Protein AF-V4AFU2-F1 (afdb_monomer)

Solvent-accessible surface area (backbone atoms only — not comparable to full-atom values): 5589 Å² total; per-residue (Å²): 144,75,56,57,68,54,50,31,53,52,22,51,53,44,35,74,76,37,80,79,43,62,66,28,54,51,50,26,50,47,39,59,49,67,33,59,84,31,72,64,46,29,47,53,54,39,66,72,35,69,67,48,45,53,45,70,68,30,68,66,50,53,51,44,57,56,39,38,76,77,38,59,70,60,40,58,60,50,47,69,39,67,70,53,32,53,51,51,49,53,38,37,77,60,61,70,46,81,91,128

Foldseek 3Di:
DPCLVVQLVVLVVVCVVPVPPPCSVVSNCVSVVVCCLPLVVLVVVLVVDVLSVVLVVDPVNVVLVVCCVVPVPVNVVVCVPVVSVVNVVVCVVSVNDDRD

Sequence (100 aa):
MKETTKAAVAYQKAMELDPNCQEAIDGYRKATMAESSDPESIKRRAMNDPEVQQILGDPAMQMILQQMSKEPAAVREHLKNPEIAAKIQKLMEMGIIAIH

Secondary structure (DSSP, 8-state):
--SHHHHHHHHHHHHHH-TT-HHHHHHHHHHHHGGGGSHHHHHHHHHH-HHHHHHHT-HHHHHHHHHHHH-HHHHHHHTTSHHHHHHHHHHHHTTS----

Mean predicted aligned error: 12.08 Å

pLDDT: mean 74.83, std 11.58, range [44.56, 89.06]

Organism: Lottia gigantea (NCBI:txid225164)

Structure (mmCIF, N/CA/C/O backbone):
data_AF-V4AFU2-F1
#
_entry.id   AF-V4AFU2-F1
#
loop_
_atom_site.group_PDB
_atom_site.id
_atom_site.type_symbol
_atom_site.label_atom_id
_atom_site.label_alt_id
_atom_site.label_comp_id
_atom_site.label_asym_id
_atom_site.label_entity_id
_atom_site.label_seq_id
_atom_site.pdbx_PDB_ins_code
_atom_site.Cartn_x
_atom_site.Cartn_y
_atom_site.Cartn_z
_atom_site.occupancy
_atom_site.B_iso_or_equiv
_atom_site.auth_seq_id
_atom_site.auth_comp_id
_atom_site.auth_asym_id
_atom_site.auth_atom_id
_atom_site.pdbx_PDB_model_num
ATOM 1 N N . MET A 1 1 ? 21.908 4.167 -5.717 1.00 45.38 1 MET A N 1
ATOM 2 C CA . MET A 1 1 ? 20.622 3.849 -6.380 1.00 45.38 1 MET A CA 1
ATOM 3 C C . MET A 1 1 ? 20.307 4.862 -7.494 1.00 45.38 1 MET A C 1
ATOM 5 O O . MET A 1 1 ? 19.398 5.664 -7.348 1.00 45.38 1 MET A O 1
ATOM 9 N N . LYS A 1 2 ? 21.092 4.898 -8.585 1.00 44.56 2 LYS A N 1
ATOM 10 C CA . LYS A 1 2 ? 20.852 5.769 -9.768 1.00 44.56 2 LYS A CA 1
ATOM 11 C C . LYS A 1 2 ? 21.168 5.074 -11.107 1.00 44.56 2 LYS A C 1
ATOM 13 O O . LYS A 1 2 ? 21.211 5.721 -12.151 1.00 44.56 2 LYS A O 1
ATOM 18 N N . GLU A 1 3 ? 21.443 3.772 -11.080 1.00 49.88 3 GLU A N 1
ATOM 19 C CA . GLU A 1 3 ? 21.935 3.028 -12.248 1.00 49.88 3 GLU A CA 1
ATOM 20 C C . GLU A 1 3 ? 20.820 2.313 -13.017 1.00 49.88 3 GLU A C 1
ATOM 22 O O . GLU A 1 3 ? 20.934 2.168 -14.231 1.00 49.88 3 GLU A O 1
ATOM 27 N N . THR A 1 4 ? 19.703 1.970 -12.368 1.00 52.38 4 THR A N 1
ATOM 28 C CA . THR A 1 4 ? 18.554 1.294 -12.999 1.00 52.38 4 THR A CA 1
ATOM 29 C C . THR A 1 4 ? 17.938 2.126 -14.122 1.00 52.38 4 THR A C 1
ATOM 31 O O . THR A 1 4 ? 17.722 1.614 -15.219 1.00 52.38 4 THR A O 1
ATOM 34 N N . THR A 1 5 ? 17.779 3.438 -13.920 1.00 57.22 5 THR A N 1
ATOM 35 C CA . THR A 1 5 ? 17.256 4.347 -14.954 1.00 57.22 5 THR A CA 1
ATOM 36 C C . THR A 1 5 ? 18.200 4.461 -16.156 1.00 57.22 5 THR A C 1
ATOM 38 O O . THR A 1 5 ? 17.747 4.535 -17.294 1.00 57.22 5 THR A O 1
ATOM 41 N N . LYS A 1 6 ? 19.524 4.445 -15.937 1.00 63.62 6 LYS A N 1
ATOM 42 C CA . LYS A 1 6 ? 20.511 4.502 -17.031 1.00 63.62 6 LYS A CA 1
ATOM 43 C C . LYS A 1 6 ? 20.566 3.193 -17.817 1.00 63.62 6 LYS A C 1
ATOM 45 O O . LYS A 1 6 ? 20.679 3.242 -19.038 1.00 63.62 6 LYS A O 1
ATOM 50 N N . ALA A 1 7 ? 20.458 2.052 -17.135 1.00 65.75 7 ALA A N 1
ATOM 51 C CA . ALA A 1 7 ? 20.440 0.738 -17.766 1.00 65.75 7 ALA A CA 1
ATOM 52 C C . ALA A 1 7 ? 19.187 0.548 -18.636 1.00 65.75 7 ALA A C 1
ATOM 54 O O . ALA A 1 7 ? 19.313 0.201 -19.805 1.00 65.75 7 ALA A O 1
ATOM 55 N N . ALA A 1 8 ? 17.995 0.873 -18.121 1.00 68.75 8 ALA A N 1
ATOM 56 C CA . ALA A 1 8 ? 16.750 0.785 -18.890 1.00 68.75 8 ALA A CA 1
ATOM 57 C C . ALA A 1 8 ? 16.780 1.665 -20.155 1.00 68.75 8 ALA A C 1
ATOM 59 O O . ALA A 1 8 ? 16.414 1.210 -21.235 1.00 68.75 8 ALA A O 1
ATOM 60 N N . VAL A 1 9 ? 17.295 2.897 -20.053 1.00 74.38 9 VAL A N 1
ATOM 61 C CA . VAL A 1 9 ? 17.439 3.807 -21.204 1.00 74.38 9 VAL A CA 1
ATOM 62 C C . VAL A 1 9 ? 18.468 3.293 -22.220 1.00 74.38 9 VAL A C 1
ATOM 64 O O . VAL A 1 9 ? 18.257 3.432 -23.425 1.00 74.38 9 VAL A O 1
ATOM 67 N N . ALA A 1 10 ? 19.566 2.686 -21.762 1.00 78.00 10 ALA A N 1
ATOM 68 C CA . ALA A 1 10 ? 20.571 2.093 -22.644 1.00 78.00 10 ALA A CA 1
ATOM 69 C C . ALA A 1 10 ? 20.006 0.901 -23.433 1.00 78.00 10 ALA A C 1
ATOM 71 O O . ALA A 1 10 ? 20.194 0.837 -24.648 1.00 78.00 10 ALA A O 1
ATOM 72 N N . TYR A 1 11 ? 19.252 0.013 -22.775 1.00 79.38 11 TYR A N 1
ATOM 73 C CA . TYR A 1 11 ? 18.577 -1.096 -23.451 1.00 79.38 11 TYR A CA 1
ATOM 74 C C . TYR A 1 11 ? 17.481 -0.610 -24.406 1.00 79.38 11 TYR A C 1
ATOM 76 O O . TYR A 1 11 ? 17.356 -1.143 -25.503 1.00 79.38 11 TYR A O 1
ATOM 84 N N . GLN A 1 12 ? 16.748 0.451 -24.056 1.00 73.19 12 GLN A N 1
ATOM 85 C CA . GLN A 1 12 ? 15.734 1.032 -24.939 1.00 73.19 12 GLN A CA 1
ATOM 86 C C . GLN A 1 12 ? 16.345 1.568 -26.244 1.00 73.19 12 GLN A C 1
ATOM 88 O O . GLN A 1 12 ? 15.848 1.252 -27.321 1.00 73.19 12 GLN A O 1
ATOM 93 N N . LYS A 1 13 ? 17.477 2.284 -26.168 1.00 79.25 13 LYS A N 1
ATOM 94 C CA . LYS A 1 13 ? 18.230 2.722 -27.358 1.00 79.25 13 LYS A CA 1
ATOM 95 C C . LYS A 1 13 ? 18.776 1.560 -28.185 1.00 79.25 13 LYS A C 1
ATOM 97 O O . LYS A 1 13 ? 18.842 1.662 -29.405 1.00 79.25 13 LYS A O 1
ATOM 102 N N . ALA A 1 14 ? 19.177 0.468 -27.537 1.00 76.62 14 ALA A N 1
ATOM 103 C CA . ALA A 1 14 ? 19.626 -0.726 -28.242 1.00 76.62 14 ALA A CA 1
ATOM 104 C C . ALA A 1 14 ? 18.480 -1.378 -29.038 1.00 76.62 14 ALA A C 1
ATOM 106 O O . ALA A 1 14 ? 18.711 -1.798 -30.165 1.00 76.62 14 ALA A O 1
ATOM 107 N N . MET A 1 15 ? 17.245 -1.366 -28.517 1.00 72.81 15 MET A N 1
ATOM 108 C CA . MET A 1 15 ? 16.059 -1.825 -29.258 1.00 72.81 15 MET A CA 1
ATOM 109 C C . MET A 1 15 ? 15.653 -0.884 -30.405 1.00 72.81 15 MET A C 1
ATOM 111 O O . MET A 1 15 ? 15.094 -1.345 -31.395 1.00 72.81 15 MET A O 1
ATOM 115 N N . GLU A 1 16 ? 15.913 0.426 -30.296 1.00 77.94 16 GLU A N 1
ATOM 116 C CA . GLU A 1 16 ? 15.680 1.378 -31.400 1.00 77.94 16 GLU A CA 1
ATOM 117 C C . GLU A 1 16 ? 16.640 1.149 -32.577 1.00 77.94 16 GLU A C 1
ATOM 119 O O . GLU A 1 16 ? 16.278 1.391 -33.728 1.00 77.94 16 GLU A O 1
ATOM 124 N N . LEU A 1 17 ? 17.860 0.686 -32.292 1.00 80.31 17 LEU A N 1
ATOM 125 C CA . LEU A 1 17 ? 18.872 0.368 -33.300 1.00 80.31 17 LEU A CA 1
ATOM 126 C C . LEU A 1 17 ? 18.697 -1.046 -33.869 1.00 80.31 17 LEU A C 1
ATOM 128 O O . LEU A 1 17 ? 18.842 -1.236 -35.074 1.00 80.31 17 LEU A O 1
ATOM 132 N N . ASP A 1 18 ? 18.373 -2.019 -33.017 1.00 75.62 18 ASP A N 1
ATOM 133 C CA . ASP A 1 18 ? 18.079 -3.395 -33.407 1.00 75.62 18 ASP A CA 1
ATOM 134 C C . ASP A 1 18 ? 16.848 -3.921 -32.638 1.00 75.62 18 ASP A C 1
ATOM 136 O O . ASP A 1 18 ? 16.959 -4.371 -31.490 1.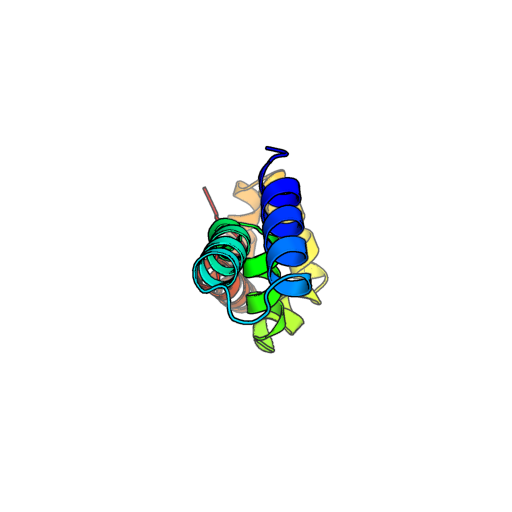00 75.62 18 ASP A O 1
ATOM 140 N N . PRO A 1 19 ? 15.657 -3.894 -33.262 1.00 73.00 19 PRO A N 1
ATOM 141 C CA . PRO A 1 19 ? 14.414 -4.307 -32.616 1.00 73.00 19 PRO A CA 1
ATOM 142 C C . PRO A 1 19 ? 14.306 -5.819 -32.356 1.00 73.00 19 PRO A C 1
ATOM 144 O O . PRO A 1 19 ? 13.389 -6.238 -31.653 1.00 73.00 19 PRO A O 1
ATOM 147 N N . ASN A 1 20 ? 15.217 -6.645 -32.885 1.00 79.81 20 ASN A N 1
ATOM 148 C CA . ASN A 1 20 ? 15.267 -8.090 -32.634 1.00 79.81 20 ASN A CA 1
ATOM 149 C C . ASN A 1 20 ? 16.375 -8.490 -31.650 1.00 79.81 20 ASN A C 1
ATOM 151 O O . ASN A 1 20 ? 16.573 -9.682 -31.396 1.00 79.81 20 ASN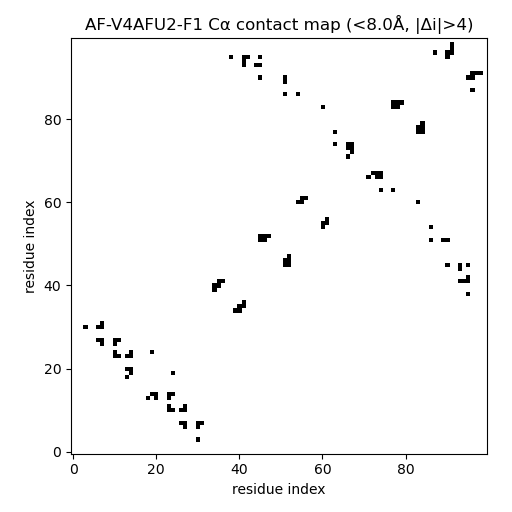 A O 1
ATOM 155 N N . CYS A 1 21 ? 17.085 -7.523 -31.065 1.00 81.00 21 CYS A N 1
ATOM 156 C CA . CYS A 1 21 ? 18.154 -7.798 -30.121 1.00 81.00 21 CYS A CA 1
ATOM 157 C C . CYS A 1 21 ? 17.597 -8.412 -28.825 1.00 81.00 21 CYS A C 1
ATOM 159 O O . CYS A 1 21 ? 17.146 -7.717 -27.913 1.00 81.00 21 CYS A O 1
ATOM 161 N N . GLN A 1 22 ? 17.648 -9.744 -28.732 1.00 76.94 22 GLN A N 1
ATOM 162 C CA . GLN A 1 22 ? 17.172 -10.497 -27.569 1.00 76.94 22 GLN A CA 1
ATOM 163 C C . GLN A 1 22 ? 17.859 -10.068 -26.268 1.00 76.94 22 GLN A C 1
ATOM 165 O O . GLN A 1 22 ? 17.216 -10.055 -25.223 1.00 76.94 22 GLN A O 1
ATOM 170 N N . GLU A 1 23 ? 19.132 -9.674 -26.328 1.00 78.06 23 GLU A N 1
ATOM 171 C CA . GLU A 1 23 ? 19.903 -9.223 -25.166 1.00 78.06 23 GLU A CA 1
ATOM 172 C C . GLU A 1 23 ? 19.431 -7.850 -24.660 1.00 78.06 23 GLU A C 1
ATOM 174 O O . GLU A 1 23 ? 19.322 -7.636 -23.454 1.00 78.06 23 GLU A O 1
ATOM 179 N N . ALA A 1 24 ? 19.047 -6.944 -25.569 1.00 78.19 24 ALA A N 1
ATOM 180 C CA . ALA A 1 24 ? 18.434 -5.668 -25.211 1.00 78.19 24 ALA A CA 1
ATOM 181 C C . ALA A 1 24 ? 17.020 -5.855 -24.647 1.00 78.19 24 ALA A C 1
ATOM 183 O O . ALA A 1 24 ? 16.665 -5.211 -23.665 1.00 78.19 24 ALA A O 1
ATOM 184 N N . ILE A 1 25 ? 16.230 -6.768 -25.217 1.00 76.38 25 ILE A N 1
ATOM 185 C CA . ILE A 1 25 ? 14.880 -7.083 -24.732 1.00 76.38 25 ILE A CA 1
ATOM 186 C C . ILE A 1 25 ? 14.940 -7.739 -23.344 1.00 76.38 25 ILE A C 1
ATOM 188 O O . ILE A 1 25 ? 14.187 -7.350 -22.449 1.00 76.38 25 ILE A O 1
ATOM 192 N N . ASP A 1 26 ? 15.830 -8.714 -23.138 1.00 76.75 26 ASP A N 1
ATOM 193 C CA . ASP A 1 26 ? 16.029 -9.376 -21.842 1.00 76.75 26 ASP A CA 1
ATOM 194 C C . ASP A 1 26 ? 16.607 -8.405 -20.806 1.00 76.75 26 ASP A C 1
ATOM 196 O O . ASP A 1 26 ? 16.110 -8.339 -19.683 1.00 76.75 26 ASP A O 1
ATOM 200 N N . GLY A 1 27 ? 17.592 -7.590 -21.197 1.00 71.56 27 GLY A N 1
ATOM 201 C CA . GLY A 1 27 ? 18.201 -6.560 -20.359 1.00 71.56 27 GLY A CA 1
ATOM 202 C C . GLY A 1 27 ? 17.219 -5.462 -19.956 1.00 71.56 27 GLY A C 1
ATOM 203 O O . GLY A 1 27 ? 17.159 -5.102 -18.780 1.00 71.56 27 GLY A O 1
ATOM 204 N N . TYR A 1 28 ? 16.388 -4.986 -20.889 1.00 73.00 28 TYR A N 1
ATOM 205 C CA . TYR A 1 28 ? 15.308 -4.037 -20.618 1.00 73.00 28 TYR A CA 1
ATOM 206 C C . TYR A 1 28 ? 14.294 -4.652 -19.658 1.00 73.00 28 TYR A C 1
ATOM 208 O O . TYR A 1 28 ? 14.031 -4.088 -18.601 1.00 73.00 28 TYR A O 1
ATOM 216 N N . ARG A 1 29 ? 13.800 -5.862 -19.958 1.00 69.44 29 ARG A N 1
ATOM 217 C CA . ARG A 1 29 ? 12.865 -6.575 -19.080 1.00 69.44 29 ARG A CA 1
ATOM 218 C C . ARG A 1 29 ? 13.447 -6.805 -17.699 1.00 69.44 29 ARG A C 1
ATOM 220 O O . ARG A 1 29 ? 12.722 -6.605 -16.742 1.00 69.44 29 ARG A O 1
ATOM 227 N N . LYS A 1 30 ? 14.719 -7.181 -17.564 1.00 67.94 30 LYS A N 1
ATOM 228 C CA . LYS A 1 30 ? 15.394 -7.336 -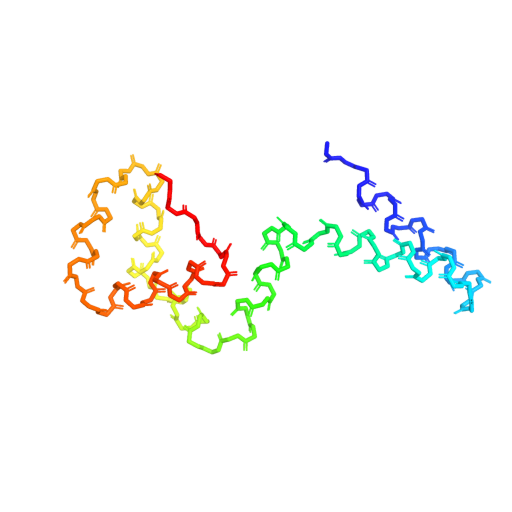16.267 1.00 67.94 30 LYS A CA 1
ATOM 229 C C . LYS A 1 30 ? 15.607 -6.014 -15.552 1.00 67.94 30 LYS A C 1
ATOM 231 O O . LYS A 1 30 ? 15.458 -5.986 -14.341 1.00 67.94 30 LYS A O 1
ATOM 236 N N . ALA A 1 31 ? 15.924 -4.931 -16.254 1.00 65.94 31 ALA A N 1
ATOM 237 C CA . ALA A 1 31 ? 16.047 -3.610 -15.647 1.00 65.94 31 ALA A CA 1
ATOM 238 C C . ALA A 1 31 ? 14.690 -3.124 -15.110 1.00 65.94 31 ALA A C 1
ATOM 240 O O . ALA A 1 31 ? 14.628 -2.627 -13.990 1.00 65.94 31 ALA A O 1
ATOM 241 N N . THR A 1 32 ? 13.606 -3.364 -15.853 1.00 59.31 32 THR A N 1
ATOM 242 C CA . THR A 1 32 ? 12.226 -3.063 -15.439 1.00 59.31 32 THR A CA 1
ATOM 243 C C . THR A 1 32 ? 11.663 -4.088 -14.442 1.00 59.31 32 THR A C 1
ATOM 245 O O . THR A 1 32 ? 10.814 -3.761 -13.629 1.00 59.31 32 THR A O 1
ATOM 248 N N . MET A 1 33 ? 12.126 -5.341 -14.450 1.00 53.84 33 MET A N 1
ATOM 249 C CA . MET A 1 33 ? 11.716 -6.379 -13.491 1.00 53.84 33 MET A CA 1
ATOM 250 C C . MET A 1 33 ? 12.544 -6.357 -12.207 1.00 53.84 33 MET A C 1
ATOM 252 O O . MET A 1 33 ? 12.047 -6.804 -11.182 1.00 53.84 33 MET A O 1
ATOM 256 N N . ALA A 1 34 ? 13.769 -5.838 -12.200 1.00 51.44 34 ALA A N 1
ATOM 257 C CA . ALA A 1 34 ? 14.487 -5.519 -10.964 1.00 51.44 34 ALA A CA 1
ATOM 258 C C . ALA A 1 34 ? 13.767 -4.400 -10.188 1.00 51.44 34 ALA A C 1
ATOM 260 O O . ALA A 1 34 ? 13.881 -4.311 -8.969 1.00 51.44 34 ALA A O 1
ATOM 261 N N . GLU A 1 35 ? 12.931 -3.633 -10.889 1.00 49.56 35 GLU A N 1
ATOM 262 C CA . GLU A 1 35 ? 11.902 -2.751 -10.344 1.00 49.56 35 GLU A CA 1
ATOM 263 C C . GLU A 1 35 ? 10.692 -3.519 -9.746 1.00 49.56 35 GLU A C 1
ATOM 265 O O . GLU A 1 35 ? 9.745 -2.913 -9.266 1.00 49.56 35 GLU A O 1
ATOM 270 N N . SER A 1 36 ? 10.656 -4.859 -9.741 1.00 45.91 36 SER A N 1
ATOM 271 C CA . SER A 1 36 ? 9.531 -5.628 -9.157 1.00 45.91 36 SER A CA 1
ATOM 272 C C . SER A 1 36 ? 9.525 -5.623 -7.625 1.00 45.91 36 SER A C 1
ATOM 274 O O . SER A 1 36 ? 8.507 -5.968 -7.030 1.00 45.91 36 SER A O 1
ATOM 276 N N . SER A 1 37 ? 10.632 -5.216 -6.997 1.00 49.28 37 SER A N 1
ATOM 277 C CA . SER A 1 37 ? 10.680 -4.817 -5.579 1.00 49.28 37 SER A CA 1
ATOM 278 C C . SER A 1 37 ? 10.551 -3.302 -5.402 1.00 49.28 37 SER A C 1
ATOM 280 O O . SER A 1 37 ? 10.718 -2.792 -4.295 1.00 49.28 37 SER A O 1
ATOM 282 N N . ASP A 1 38 ? 10.302 -2.572 -6.488 1.00 53.59 38 ASP A N 1
ATOM 283 C CA . ASP A 1 38 ? 10.119 -1.136 -6.453 1.00 53.59 38 ASP A CA 1
ATOM 284 C C . ASP A 1 38 ? 8.669 -0.820 -6.076 1.00 53.59 38 ASP A C 1
ATOM 286 O O . ASP A 1 38 ? 7.729 -1.456 -6.587 1.00 53.59 38 ASP A O 1
ATOM 290 N N . PRO A 1 39 ? 8.460 0.172 -5.199 1.00 54.16 39 PRO A N 1
ATOM 291 C CA . PRO A 1 39 ? 7.130 0.653 -4.857 1.00 54.16 39 PRO A CA 1
ATOM 292 C C . PRO A 1 39 ? 6.279 0.986 -6.091 1.00 54.16 39 PRO A C 1
ATOM 294 O O . PRO A 1 39 ? 5.055 0.911 -6.003 1.00 54.16 39 PRO A O 1
ATOM 297 N N . GLU A 1 40 ? 6.872 1.298 -7.248 1.00 57.22 40 GLU A N 1
ATOM 298 C CA . GLU A 1 40 ? 6.128 1.579 -8.475 1.00 57.22 40 GLU A CA 1
ATOM 299 C C . GLU A 1 40 ? 5.478 0.335 -9.114 1.00 57.22 40 GLU A C 1
ATOM 301 O O . GLU A 1 40 ? 4.307 0.389 -9.501 1.00 57.22 40 GLU A O 1
ATOM 306 N N . SER A 1 41 ? 6.157 -0.818 -9.155 1.00 63.34 41 SER A N 1
ATOM 307 C CA . SER A 1 41 ? 5.559 -2.075 -9.644 1.00 63.34 41 SER A CA 1
ATOM 308 C C . SER A 1 41 ? 4.456 -2.579 -8.719 1.00 63.34 41 SER A C 1
ATOM 310 O O . SER A 1 41 ? 3.397 -3.023 -9.175 1.00 63.34 41 SER A O 1
ATOM 312 N N . ILE A 1 42 ? 4.681 -2.466 -7.410 1.00 64.25 42 ILE A N 1
ATOM 313 C CA . ILE A 1 42 ? 3.682 -2.782 -6.391 1.00 64.25 42 ILE A CA 1
ATOM 314 C C . ILE A 1 42 ? 2.469 -1.857 -6.542 1.00 64.25 42 ILE A C 1
ATOM 316 O O . ILE A 1 42 ? 1.335 -2.327 -6.572 1.00 64.25 42 ILE A O 1
ATOM 320 N N . LYS A 1 43 ? 2.693 -0.556 -6.761 1.00 66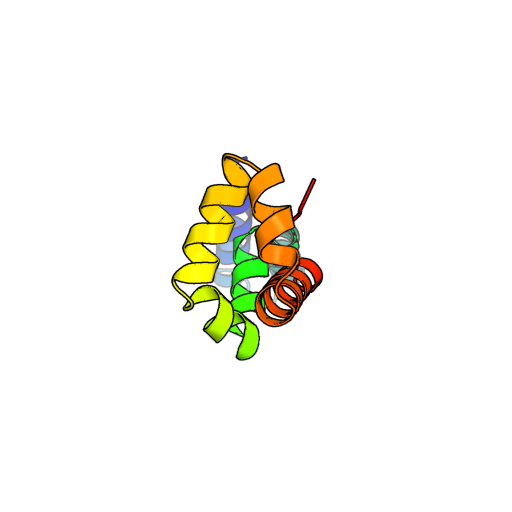.69 43 LYS A N 1
ATOM 321 C CA . LYS A 1 43 ? 1.635 0.418 -7.051 1.00 66.69 43 LYS A CA 1
ATOM 322 C C . LYS A 1 43 ? 0.896 0.113 -8.355 1.00 66.69 43 LYS A C 1
ATOM 324 O O . LYS A 1 43 ? -0.318 0.270 -8.402 1.00 66.69 43 LYS A O 1
ATOM 329 N N . ARG A 1 44 ? 1.567 -0.363 -9.408 1.00 70.44 44 ARG A N 1
ATOM 330 C CA . ARG A 1 44 ? 0.884 -0.801 -10.640 1.00 70.44 44 ARG A CA 1
ATOM 331 C C . ARG A 1 44 ? 0.003 -2.023 -10.406 1.00 70.44 44 ARG A C 1
ATOM 333 O O . ARG A 1 44 ? -1.104 -2.068 -10.933 1.00 70.44 44 ARG A O 1
ATOM 340 N N . ARG A 1 45 ? 0.455 -3.002 -9.618 1.00 68.50 45 ARG A N 1
ATOM 341 C CA . ARG A 1 45 ? -0.368 -4.167 -9.239 1.00 68.50 45 ARG A CA 1
ATOM 342 C C . ARG A 1 45 ? -1.555 -3.749 -8.374 1.00 68.50 45 ARG A C 1
ATOM 344 O O . ARG A 1 45 ? -2.679 -4.117 -8.687 1.00 68.50 45 ARG A O 1
ATOM 351 N N . ALA A 1 46 ? -1.315 -2.882 -7.394 1.00 73.94 46 ALA A N 1
ATOM 352 C CA . ALA A 1 46 ? -2.334 -2.235 -6.574 1.00 73.94 46 ALA A CA 1
ATOM 353 C C . ALA A 1 46 ? -3.392 -1.512 -7.422 1.00 73.94 46 ALA A C 1
ATOM 355 O O . ALA A 1 46 ? -4.583 -1.626 -7.177 1.00 73.94 46 ALA A O 1
ATOM 356 N N . MET A 1 47 ? -2.958 -0.795 -8.461 1.00 75.94 47 MET A N 1
ATOM 357 C CA . MET A 1 47 ? -3.840 -0.095 -9.394 1.00 75.94 47 MET A CA 1
ATOM 358 C C . MET A 1 47 ? -4.618 -1.026 -10.328 1.00 75.94 47 MET A C 1
ATOM 360 O O . MET A 1 47 ? -5.560 -0.553 -10.951 1.00 75.94 47 MET A O 1
ATOM 364 N N . ASN A 1 48 ? -4.261 -2.304 -10.459 1.00 78.62 48 ASN A N 1
ATOM 365 C CA . ASN A 1 48 ? -5.068 -3.270 -11.212 1.00 78.62 48 ASN A CA 1
ATOM 366 C C . ASN A 1 48 ? -6.153 -3.931 -10.348 1.00 78.62 48 ASN A C 1
ATOM 368 O O . ASN A 1 48 ? -7.086 -4.506 -10.902 1.00 78.62 48 ASN A O 1
ATOM 372 N N . ASP A 1 49 ? -6.050 -3.852 -9.019 1.00 82.75 49 ASP A N 1
ATOM 373 C CA . ASP A 1 49 ? -7.018 -4.450 -8.103 1.00 82.75 49 ASP A CA 1
ATOM 374 C C . ASP A 1 49 ? -8.066 -3.400 -7.671 1.00 82.75 49 ASP A C 1
ATOM 376 O O . ASP A 1 49 ? -7.713 -2.384 -7.062 1.00 82.75 49 ASP A O 1
ATOM 380 N N . PRO A 1 50 ? -9.356 -3.591 -8.003 1.00 82.38 50 PRO A N 1
ATOM 381 C CA . PRO A 1 50 ? -10.394 -2.603 -7.720 1.00 82.38 50 PRO A CA 1
ATOM 382 C C . PRO A 1 50 ? -10.629 -2.412 -6.217 1.00 82.38 50 PRO A C 1
ATOM 384 O O . PRO A 1 50 ? -10.915 -1.293 -5.793 1.00 82.38 50 PRO A O 1
ATOM 387 N N . GLU A 1 51 ? -10.457 -3.452 -5.393 1.00 83.75 51 GLU A N 1
ATOM 388 C CA . GLU A 1 51 ? -10.568 -3.304 -3.939 1.00 83.75 51 GLU A CA 1
ATOM 389 C C . GLU A 1 51 ? -9.420 -2.448 -3.412 1.00 83.75 51 GLU A C 1
ATOM 391 O O . GLU A 1 51 ? -9.640 -1.527 -2.630 1.00 83.75 51 GLU A O 1
ATOM 396 N N . VAL A 1 52 ? -8.196 -2.678 -3.888 1.00 83.38 52 VAL A N 1
ATOM 397 C CA . VAL A 1 52 ? -7.040 -1.861 -3.502 1.00 83.38 52 VAL A CA 1
ATOM 398 C C . VAL A 1 52 ? -7.199 -0.406 -3.935 1.00 83.38 52 VAL A C 1
ATOM 400 O O . VAL A 1 52 ? -6.877 0.493 -3.161 1.00 83.38 52 VAL A O 1
ATOM 403 N N . GLN A 1 53 ? -7.733 -0.142 -5.128 1.00 82.75 53 GLN A N 1
ATOM 404 C CA . GLN A 1 53 ? -8.055 1.223 -5.546 1.00 82.75 53 GLN A CA 1
ATOM 405 C C . GLN A 1 53 ? -9.041 1.895 -4.583 1.00 82.75 53 GLN A C 1
ATOM 407 O O . GLN A 1 53 ? -8.825 3.045 -4.193 1.00 82.75 53 GLN A O 1
ATOM 412 N N . GLN A 1 54 ? -10.089 1.180 -4.159 1.00 85.50 54 GLN A N 1
ATOM 413 C CA . GLN A 1 54 ? -11.038 1.697 -3.172 1.00 85.50 54 GLN A CA 1
ATOM 414 C C . GLN A 1 54 ? -10.377 1.940 -1.813 1.00 85.50 54 GLN A C 1
ATOM 416 O O . GLN A 1 54 ? -10.653 2.948 -1.170 1.00 85.50 54 GLN A O 1
ATOM 421 N N . ILE A 1 55 ? -9.472 1.056 -1.395 1.00 85.00 55 ILE A N 1
ATOM 422 C CA . ILE A 1 55 ? -8.722 1.181 -0.145 1.00 85.00 55 ILE A CA 1
ATOM 423 C C . ILE A 1 55 ? -7.775 2.385 -0.180 1.00 85.00 55 ILE A C 1
ATOM 425 O O . ILE A 1 55 ? -7.696 3.134 0.788 1.00 85.00 55 ILE A O 1
ATOM 429 N N . LEU A 1 56 ? -7.058 2.592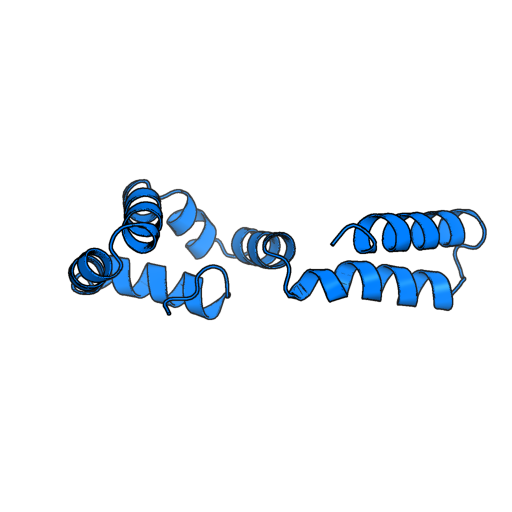 -1.285 1.00 80.31 56 LE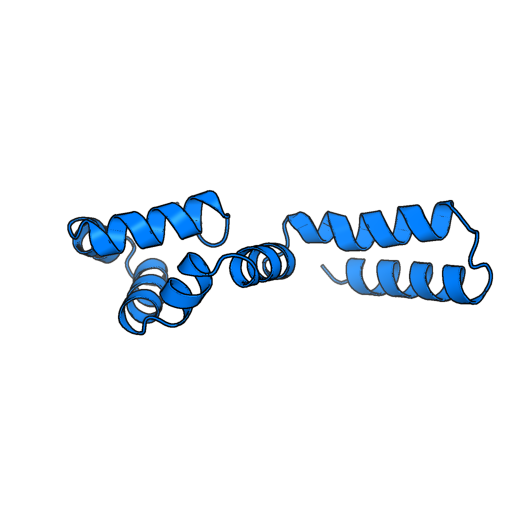U A N 1
ATOM 430 C CA . LEU A 1 56 ? -6.141 3.721 -1.459 1.00 80.31 56 LEU A CA 1
ATOM 431 C C . LEU A 1 56 ? -6.878 5.060 -1.583 1.00 80.31 56 LEU A C 1
ATOM 433 O O . LEU A 1 56 ? -6.325 6.092 -1.209 1.00 80.31 56 LEU A O 1
ATOM 437 N N . GLY A 1 57 ? -8.107 5.041 -2.104 1.00 81.31 57 GLY A N 1
ATOM 438 C CA . GLY A 1 57 ? -9.000 6.199 -2.150 1.00 81.31 57 GLY A CA 1
ATOM 439 C C . GLY A 1 57 ? -9.728 6.483 -0.832 1.00 81.31 57 GLY A C 1
ATOM 440 O O . GLY A 1 57 ? -10.414 7.499 -0.730 1.00 81.31 57 GLY A O 1
ATOM 441 N N . ASP A 1 58 ? -9.603 5.608 0.167 1.00 87.69 58 ASP A N 1
ATOM 442 C CA . ASP A 1 58 ? -10.259 5.761 1.460 1.00 87.69 58 ASP A CA 1
ATOM 443 C C . ASP A 1 58 ? -9.467 6.743 2.350 1.00 87.69 58 ASP A C 1
ATOM 445 O O . ASP A 1 58 ? -8.304 6.483 2.690 1.00 87.69 58 ASP A O 1
ATOM 449 N N . PRO A 1 59 ? -10.068 7.873 2.768 1.00 84.31 59 PRO A N 1
ATOM 450 C CA . PRO A 1 59 ? -9.367 8.880 3.558 1.00 84.31 59 PRO A CA 1
ATOM 451 C C . PRO A 1 59 ? -8.959 8.359 4.941 1.00 84.31 59 PRO A C 1
ATOM 453 O O . PRO A 1 59 ? -7.908 8.748 5.454 1.00 84.31 59 PRO A O 1
ATOM 456 N N . ALA A 1 60 ? -9.738 7.452 5.542 1.00 84.62 60 ALA A N 1
ATOM 457 C CA . ALA A 1 60 ? -9.379 6.857 6.823 1.00 84.62 60 ALA A CA 1
ATOM 458 C C . ALA A 1 60 ? -8.165 5.938 6.659 1.00 84.62 60 ALA A C 1
ATOM 460 O O . ALA A 1 60 ? -7.250 5.990 7.479 1.00 84.62 60 ALA A O 1
ATOM 461 N N . MET A 1 61 ? -8.094 5.167 5.570 1.00 84.81 61 MET A N 1
ATOM 462 C CA . MET A 1 61 ? -6.921 4.343 5.282 1.00 84.81 61 MET A CA 1
ATOM 463 C C . MET A 1 61 ? -5.658 5.187 5.110 1.00 84.81 61 MET A C 1
ATOM 465 O O . MET A 1 61 ? -4.631 4.874 5.708 1.00 84.81 61 MET A O 1
ATOM 469 N N . GLN A 1 62 ? -5.725 6.295 4.366 1.00 84.19 62 GLN A N 1
ATOM 470 C CA . GLN A 1 62 ? -4.581 7.203 4.230 1.00 84.19 62 GLN A CA 1
ATOM 471 C C . GLN A 1 62 ? -4.105 7.733 5.590 1.00 84.19 62 GLN A C 1
ATOM 473 O O . GLN A 1 62 ? -2.900 7.756 5.856 1.00 84.19 62 GLN A O 1
ATOM 478 N N . MET A 1 63 ? -5.035 8.104 6.478 1.00 85.06 63 MET A N 1
ATOM 479 C CA . MET A 1 63 ? -4.698 8.530 7.840 1.00 85.06 63 MET A CA 1
ATOM 480 C C . MET A 1 63 ? -4.056 7.406 8.657 1.00 85.06 63 MET A C 1
ATOM 482 O O . MET A 1 63 ? -3.102 7.661 9.390 1.00 85.06 63 MET A O 1
ATOM 486 N N . ILE A 1 64 ? -4.541 6.171 8.523 1.00 84.69 64 ILE A N 1
ATOM 487 C CA . ILE A 1 64 ? -3.998 5.004 9.227 1.00 84.69 64 ILE A CA 1
ATOM 488 C C . ILE A 1 64 ? -2.585 4.685 8.737 1.00 84.69 64 ILE A C 1
ATOM 490 O O . ILE A 1 64 ? -1.714 4.431 9.558 1.00 84.69 64 ILE A O 1
ATOM 494 N N . LEU A 1 65 ? -2.320 4.764 7.430 1.00 81.44 65 LEU A N 1
ATOM 495 C CA . LEU A 1 65 ? -0.979 4.582 6.862 1.00 81.44 65 LEU A CA 1
ATOM 496 C C . LEU A 1 65 ? 0.008 5.642 7.375 1.00 81.44 65 LEU A C 1
ATOM 498 O O . LEU A 1 65 ? 1.142 5.320 7.741 1.00 81.44 65 LEU A O 1
ATOM 502 N N . GLN A 1 66 ? -0.429 6.903 7.464 1.00 83.38 66 GLN A N 1
ATOM 503 C CA . GLN A 1 66 ? 0.382 7.968 8.061 1.00 83.38 66 GLN A CA 1
ATOM 504 C C . GLN A 1 66 ? 0.615 7.755 9.559 1.00 83.38 66 GLN A C 1
ATOM 506 O O . GLN A 1 66 ? 1.731 7.971 10.037 1.00 83.38 66 GLN A O 1
ATOM 511 N N . GLN A 1 67 ? -0.415 7.331 10.296 1.00 83.75 67 GLN A N 1
ATOM 512 C CA . GLN A 1 67 ? -0.285 6.989 11.708 1.00 83.75 67 GLN A CA 1
ATOM 513 C C . GLN A 1 67 ? 0.628 5.786 11.902 1.00 83.75 67 GLN A C 1
ATOM 515 O O . GLN A 1 67 ? 1.473 5.846 12.773 1.00 83.75 67 GLN A O 1
ATOM 520 N N . MET A 1 68 ? 0.568 4.756 11.060 1.00 79.56 68 MET A N 1
ATOM 521 C CA . MET A 1 68 ? 1.428 3.572 11.153 1.00 79.56 68 MET A CA 1
ATOM 522 C C . MET A 1 68 ? 2.920 3.938 11.097 1.00 79.56 68 MET A C 1
ATOM 524 O O . MET A 1 68 ? 3.719 3.356 11.823 1.00 79.56 68 MET A O 1
ATOM 528 N N . SER A 1 69 ? 3.285 4.941 10.287 1.00 76.62 69 SER A N 1
ATOM 529 C CA . SER A 1 69 ? 4.665 5.447 10.199 1.00 76.62 69 SER A CA 1
ATOM 530 C C . SER A 1 69 ? 5.113 6.255 11.423 1.00 76.62 69 SER A C 1
ATOM 532 O O . SER A 1 69 ? 6.310 6.361 11.672 1.00 76.62 69 SER A O 1
ATOM 534 N N . LYS A 1 70 ? 4.181 6.861 12.169 1.00 81.94 70 LYS A N 1
ATOM 535 C CA . LYS A 1 70 ? 4.481 7.672 13.365 1.00 81.94 70 LYS A CA 1
ATOM 536 C C . LYS A 1 70 ? 4.333 6.875 14.665 1.00 81.94 70 LYS A C 1
ATOM 538 O O . LYS A 1 70 ? 5.184 6.956 15.540 1.00 81.94 70 LYS A O 1
ATOM 543 N N . GLU A 1 71 ? 3.259 6.105 14.762 1.00 84.06 71 GLU A N 1
ATOM 544 C CA . GLU A 1 71 ? 2.828 5.281 15.885 1.00 84.06 71 GLU A CA 1
ATOM 545 C C . GLU A 1 71 ? 2.266 3.938 15.380 1.00 84.06 71 GLU A C 1
ATOM 547 O O . GLU A 1 71 ? 1.054 3.773 15.196 1.00 84.06 71 GLU A O 1
ATOM 552 N N . PRO A 1 72 ? 3.120 2.912 15.219 1.00 77.69 72 PRO A N 1
ATOM 553 C CA . PRO A 1 72 ? 2.659 1.563 14.882 1.00 77.69 72 PRO A CA 1
ATOM 554 C C . PRO A 1 72 ? 1.747 0.961 15.968 1.00 77.69 72 PRO A C 1
ATOM 556 O O . PRO A 1 72 ? 0.976 0.041 15.697 1.00 77.69 72 PRO A O 1
ATOM 559 N N . ALA A 1 73 ? 1.780 1.489 17.197 1.00 81.62 73 ALA A N 1
ATOM 560 C CA . ALA A 1 73 ? 0.871 1.096 18.271 1.00 81.62 73 ALA A CA 1
ATOM 561 C C . ALA A 1 73 ? -0.590 1.497 17.989 1.00 81.62 73 ALA A C 1
ATOM 563 O O . ALA A 1 73 ? -1.484 0.678 18.207 1.00 81.62 73 ALA A O 1
ATOM 564 N N . ALA A 1 74 ? -0.830 2.695 17.440 1.00 81.19 74 ALA A N 1
ATOM 565 C CA . ALA A 1 74 ? -2.171 3.188 17.109 1.00 81.19 74 ALA A CA 1
ATOM 566 C C . ALA A 1 74 ? -2.833 2.348 16.005 1.00 81.19 74 ALA A C 1
ATOM 568 O O . ALA A 1 74 ? -4.035 2.079 16.031 1.00 81.19 74 ALA A O 1
ATOM 569 N N . VAL A 1 75 ? -2.027 1.822 15.075 1.00 82.38 75 VAL A N 1
ATOM 570 C CA . VAL A 1 75 ? -2.516 0.937 14.013 1.00 82.38 75 VAL A CA 1
ATOM 571 C C . VAL A 1 75 ? -3.171 -0.330 14.559 1.00 82.38 75 VAL A C 1
ATOM 573 O O . VAL A 1 75 ? -4.144 -0.812 13.984 1.00 82.38 75 VAL A O 1
ATOM 576 N N . ARG A 1 76 ? -2.691 -0.854 15.697 1.00 82.88 76 ARG A N 1
ATOM 577 C CA . ARG A 1 76 ? -3.248 -2.066 16.323 1.00 82.88 76 ARG A CA 1
ATOM 578 C C . ARG A 1 76 ? -4.684 -1.854 16.782 1.00 82.88 76 ARG A C 1
ATOM 580 O O . ARG A 1 76 ? -5.460 -2.804 16.799 1.00 82.88 76 ARG A O 1
ATOM 587 N N . GLU A 1 77 ? -5.041 -0.627 17.152 1.00 86.44 77 GLU A N 1
ATOM 588 C CA . GLU A 1 77 ? -6.407 -0.292 17.535 1.00 86.44 77 GLU A CA 1
ATOM 589 C C . GLU A 1 77 ? -7.323 -0.231 16.311 1.00 86.44 77 GLU A C 1
ATOM 591 O O . GLU A 1 77 ? -8.411 -0.802 16.329 1.00 86.44 77 GLU A O 1
ATOM 596 N N . HIS A 1 78 ? -6.838 0.335 15.205 1.00 84.88 78 HIS A N 1
ATOM 597 C CA . HIS A 1 78 ? -7.548 0.323 13.927 1.00 84.88 78 HIS A CA 1
ATOM 598 C C . HIS A 1 78 ? -7.741 -1.093 13.366 1.00 84.88 78 HIS A C 1
ATOM 600 O O . HIS A 1 78 ? -8.800 -1.391 12.819 1.00 84.88 78 HIS A O 1
ATOM 606 N N . LEU A 1 79 ? -6.777 -1.995 13.582 1.00 84.00 79 LEU A N 1
ATOM 607 C CA . LEU A 1 79 ? -6.892 -3.416 13.235 1.00 84.00 79 LEU A CA 1
ATOM 608 C C . LEU A 1 79 ? -7.967 -4.167 14.040 1.00 84.00 79 LEU A C 1
ATOM 610 O O . LEU A 1 79 ? -8.345 -5.268 13.648 1.00 84.00 79 LEU A O 1
ATOM 614 N N . LYS A 1 80 ? -8.496 -3.605 15.138 1.00 87.69 80 LYS A N 1
ATOM 615 C CA . LYS A 1 80 ? -9.664 -4.194 15.819 1.00 87.69 80 LYS A CA 1
ATOM 616 C C . LYS A 1 80 ? -10.934 -4.075 14.980 1.00 87.69 80 LYS A C 1
ATOM 618 O O . LYS A 1 80 ? -11.868 -4.844 15.197 1.00 87.69 80 LYS A O 1
ATOM 623 N N . ASN A 1 81 ? -10.989 -3.117 14.054 1.00 88.75 81 ASN A N 1
ATOM 624 C CA . ASN A 1 81 ? -12.101 -3.006 13.127 1.00 88.75 81 ASN A CA 1
ATOM 625 C C . ASN A 1 81 ? -11.906 -4.026 11.987 1.00 88.75 81 ASN A C 1
ATOM 627 O O . ASN A 1 81 ? -10.922 -3.912 11.249 1.00 88.75 81 ASN A O 1
ATOM 631 N N . PRO A 1 82 ? -12.824 -4.995 11.810 1.00 87.12 82 PRO A N 1
ATOM 632 C CA . PRO A 1 82 ? -12.691 -6.032 10.790 1.00 87.12 82 PRO A CA 1
ATOM 633 C C . PRO A 1 82 ? -12.628 -5.470 9.365 1.00 87.12 82 PRO A C 1
ATOM 635 O O . PRO A 1 82 ? -11.918 -6.028 8.533 1.00 87.12 82 PRO A O 1
ATOM 638 N N . GLU A 1 83 ? -13.293 -4.345 9.083 1.00 86.88 83 GLU A N 1
ATOM 639 C CA . GLU A 1 83 ? -13.202 -3.703 7.768 1.00 86.88 83 GLU A CA 1
ATOM 640 C C . GLU A 1 83 ? -11.793 -3.169 7.506 1.00 86.88 83 GLU A C 1
ATOM 642 O O . GLU A 1 83 ? -11.211 -3.430 6.459 1.00 86.88 83 GLU A O 1
ATOM 647 N N . ILE A 1 84 ? -11.202 -2.453 8.466 1.00 86.81 84 ILE A N 1
ATOM 648 C CA . ILE A 1 84 ? -9.844 -1.914 8.319 1.00 86.81 84 ILE A CA 1
ATOM 649 C C . ILE A 1 84 ? -8.814 -3.042 8.266 1.00 86.81 84 ILE A C 1
ATOM 651 O O . ILE A 1 84 ? -7.893 -2.989 7.452 1.00 86.81 84 ILE A O 1
ATOM 655 N N . ALA A 1 85 ? -8.975 -4.065 9.106 1.00 87.31 85 ALA A N 1
ATOM 656 C CA . ALA A 1 85 ? -8.103 -5.230 9.120 1.00 87.31 85 ALA A CA 1
ATOM 657 C C . ALA A 1 85 ? -8.083 -5.933 7.759 1.00 87.31 85 ALA A C 1
ATOM 659 O O . ALA A 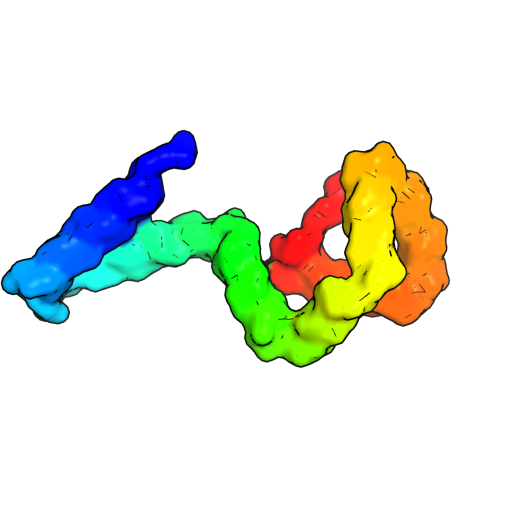1 85 ? -6.999 -6.185 7.238 1.00 87.31 85 ALA A O 1
ATOM 660 N N . ALA A 1 86 ? -9.251 -6.163 7.150 1.00 89.06 86 ALA A N 1
ATOM 661 C CA . ALA A 1 86 ? -9.351 -6.759 5.819 1.00 89.06 86 ALA A CA 1
ATOM 662 C C . ALA A 1 86 ? -8.646 -5.901 4.757 1.00 89.06 86 ALA A C 1
ATOM 664 O O . ALA A 1 86 ? -7.857 -6.412 3.962 1.00 89.06 86 ALA A O 1
ATOM 665 N N . LYS A 1 87 ? -8.857 -4.578 4.786 1.00 87.31 87 LYS A N 1
ATOM 666 C CA . LYS A 1 87 ? -8.207 -3.646 3.856 1.00 87.31 87 LYS A CA 1
ATOM 667 C C . LYS A 1 87 ? -6.675 -3.645 4.008 1.00 87.31 87 LYS A C 1
ATOM 669 O O . LYS A 1 87 ? -5.957 -3.707 3.014 1.00 87.31 87 LYS A O 1
ATOM 674 N N . ILE A 1 88 ? -6.159 -3.610 5.239 1.00 85.81 88 ILE A N 1
ATOM 675 C CA . ILE A 1 88 ? -4.712 -3.645 5.516 1.00 85.81 88 ILE A CA 1
ATOM 676 C C . ILE A 1 88 ? -4.105 -4.997 5.138 1.00 85.81 88 ILE A C 1
ATOM 678 O O . ILE A 1 88 ? -3.033 -5.030 4.538 1.00 85.81 88 ILE A O 1
ATOM 682 N N . GLN A 1 89 ? -4.780 -6.107 5.441 1.00 85.81 89 GLN A N 1
ATOM 683 C CA . GLN A 1 89 ? -4.334 -7.436 5.022 1.00 85.81 89 GLN A CA 1
ATOM 684 C C . GLN A 1 89 ? -4.210 -7.524 3.503 1.00 85.81 89 GLN A C 1
ATOM 686 O O . GLN A 1 89 ? -3.157 -7.926 3.019 1.00 85.81 89 GLN A O 1
ATOM 691 N N . LYS A 1 90 ? -5.207 -7.037 2.755 1.00 85.75 90 LYS A N 1
ATOM 692 C CA . LYS A 1 90 ? -5.166 -6.995 1.288 1.00 85.75 90 LYS A CA 1
ATOM 693 C C . LYS A 1 90 ? -3.955 -6.211 0.773 1.00 85.75 90 LYS A C 1
ATOM 695 O O . LYS A 1 90 ? -3.230 -6.671 -0.106 1.00 85.75 90 LYS A O 1
ATOM 700 N N . LEU A 1 91 ? -3.699 -5.031 1.342 1.00 83.56 91 LEU A N 1
ATOM 701 C CA . LEU A 1 91 ? -2.535 -4.221 0.975 1.00 83.56 91 LEU A CA 1
ATOM 702 C C . LEU A 1 91 ? -1.204 -4.917 1.327 1.00 83.56 91 LEU A C 1
ATOM 704 O O . LEU A 1 91 ? -0.223 -4.756 0.599 1.00 83.56 91 LEU A O 1
ATOM 708 N N . MET A 1 92 ? -1.166 -5.686 2.418 1.00 82.56 92 MET A N 1
ATOM 709 C CA . MET A 1 92 ? 0.003 -6.459 2.845 1.00 82.56 92 MET A CA 1
ATOM 710 C C . MET A 1 92 ? 0.255 -7.672 1.940 1.00 82.56 92 MET A C 1
ATOM 712 O O . MET A 1 92 ? 1.392 -7.896 1.537 1.00 82.56 92 MET A O 1
ATOM 716 N N . GLU A 1 93 ? -0.791 -8.406 1.551 1.00 82.00 93 GLU A N 1
ATOM 717 C CA . GLU A 1 93 ? -0.711 -9.507 0.578 1.00 82.00 93 GLU A CA 1
ATOM 718 C C . GLU A 1 93 ? -0.178 -9.031 -0.780 1.00 82.00 93 GLU A C 1
ATOM 720 O O . GLU A 1 93 ? 0.585 -9.732 -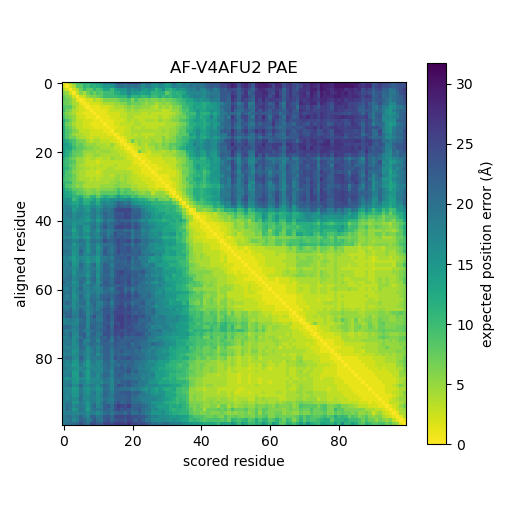1.441 1.00 82.00 93 GLU A O 1
ATOM 725 N N . MET A 1 94 ? -0.534 -7.806 -1.172 1.00 74.81 94 MET A N 1
ATOM 726 C CA . MET A 1 94 ? -0.051 -7.167 -2.399 1.00 74.81 94 MET A CA 1
ATOM 727 C C . MET A 1 94 ? 1.367 -6.586 -2.266 1.00 74.81 94 MET A C 1
ATOM 729 O O . MET A 1 94 ? 1.932 -6.119 -3.256 1.00 74.81 94 MET A O 1
ATOM 733 N N . GLY A 1 95 ? 1.946 -6.592 -1.061 1.00 72.56 95 GLY A N 1
ATOM 734 C CA . GLY A 1 95 ? 3.269 -6.033 -0.773 1.00 72.56 95 GLY A CA 1
ATOM 735 C C . GLY A 1 95 ? 3.323 -4.503 -0.762 1.00 72.56 95 GLY A C 1
ATOM 736 O O . GLY A 1 95 ? 4.412 -3.940 -0.777 1.00 72.56 95 GLY A O 1
ATOM 737 N N . ILE A 1 96 ? 2.172 -3.819 -0.746 1.00 75.50 96 ILE A N 1
ATOM 738 C CA . ILE A 1 96 ? 2.062 -2.344 -0.746 1.00 75.50 96 ILE A CA 1
ATOM 739 C C . ILE A 1 96 ? 2.472 -1.773 0.605 1.00 75.50 96 ILE A C 1
ATOM 741 O O . ILE A 1 96 ? 3.058 -0.694 0.679 1.00 75.50 96 ILE A O 1
ATOM 745 N N . ILE A 1 97 ? 2.172 -2.512 1.670 1.00 73.31 97 ILE A N 1
ATOM 746 C CA . ILE A 1 97 ? 2.555 -2.174 3.033 1.00 73.31 97 ILE A CA 1
ATOM 747 C C . ILE A 1 97 ? 3.211 -3.361 3.713 1.00 73.31 97 ILE A C 1
ATOM 749 O O . ILE A 1 97 ? 2.765 -4.498 3.591 1.00 73.31 97 ILE A O 1
ATOM 753 N N . ALA A 1 98 ? 4.250 -3.065 4.482 1.00 66.19 98 ALA A N 1
ATOM 754 C CA . ALA A 1 98 ? 4.881 -4.003 5.386 1.00 66.19 98 ALA A CA 1
ATOM 755 C C . ALA A 1 98 ? 4.745 -3.444 6.802 1.00 66.19 98 ALA A C 1
ATOM 757 O O . ALA A 1 98 ? 5.206 -2.339 7.082 1.00 66.19 98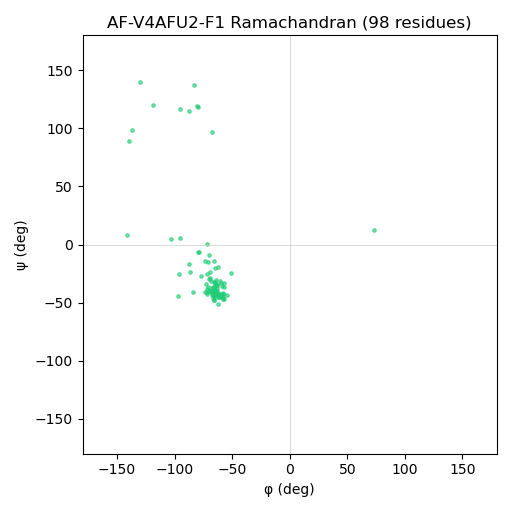 ALA A O 1
ATOM 758 N N . ILE A 1 99 ? 4.087 -4.198 7.682 1.00 64.50 99 ILE A N 1
ATOM 759 C CA . ILE A 1 99 ? 4.093 -3.915 9.118 1.00 64.50 99 ILE A CA 1
ATOM 760 C C . ILE A 1 99 ? 5.325 -4.628 9.675 1.00 64.50 99 ILE A C 1
ATOM 762 O O . ILE A 1 99 ? 5.395 -5.855 9.591 1.00 64.50 99 ILE A O 1
ATOM 766 N N . HIS A 1 100 ? 6.297 -3.869 10.182 1.00 56.75 100 HIS A N 1
ATOM 767 C CA . HIS A 1 100 ? 7.456 -4.397 10.906 1.00 56.75 100 HIS A CA 1
ATOM 768 C C . HIS A 1 100 ? 7.331 -4.076 12.394 1.00 56.75 100 HIS A C 1
ATOM 770 O O . HIS A 1 100 ? 6.884 -2.948 12.709 1.00 56.75 100 HIS A O 1
#

InterPro domains:
  IPR006636 Heat shock chaperonin-binding [SM00727] (49-88)
  IPR041243 STI1/HOP, DP domain [PF17830] (42-92)

Nearest PDB structures (foldseek):
  7kw7-assembly1_E  TM=5.934E-01  e=3.045E-06  Homo sapiens
  2llw-assembly1_A  TM=8.732E-01  e=3.544E-03  Saccharomyces cerevisiae S288C

Radius of gyration: 18.49 Å; Cα contacts (8 Å, |Δi|>4): 68; chains: 1; bounding box: 35×19×52 Å